Protein AF-A0AAD6TV50-F1 (afdb_monomer_lite)

Secondary structure (DSSP, 8-state):
-------GGG--STGGGGGSS-TTTTEEEEE-TTS-EEEEE-HHHHHHHHHHHHHHHHHTS------HHHHHHHHHHHHHHHHS---PPPPTT-SS---S--------HHHHHHHHHHHHHHHTT-

InterPro domains:
  IPR021765 Mycotoxin biosynthesis protein UstYa-like [PF11807] (37-90)
  IPR021765 Mycotoxin biosynthesis protein UstYa-like [PTHR33365] (15-122)

Foldseek 3Di:
DPDDPPDCCPDDDPVNLVVVAAPLQQWFWDADPVRDIDIDGDLSRLLSVLVSVLCCVVPPVVDPDCDPSNVVSVVSNVVVCVVPDDPDDQDPPDPDSDDDDDPDDPDCVVVSVVRNVRVVVVVVVD

Sequence (126 aa):
MHIIPASSRYELGAESWHNLLPEGGHIVHASGADGVVQTYTVALFHQLRCLEILHDAYVDEGSHLTSPLAAHCMNYLRQTILCQMDMRTEVQGSIFTYNGFDQLCYDWEVIYDAAQKNFDD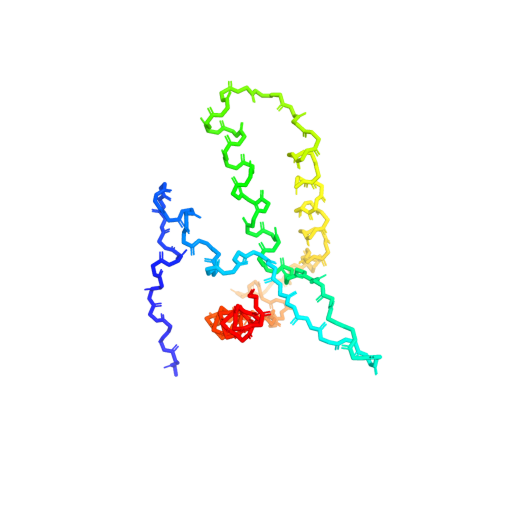YSKFR

pLDDT: mean 81.19, std 14.18, range [43.44, 96.62]

Radius of gyration: 18.5 Å; chains: 1; bounding box: 38×46×50 Å

Structure (mmCIF, N/CA/C/O backbone):
data_AF-A0AAD6TV50-F1
#
_entry.id   AF-A0AAD6TV50-F1
#
loop_
_atom_site.group_PDB
_atom_site.id
_atom_site.type_symbol
_atom_site.label_atom_id
_atom_site.label_alt_id
_atom_site.label_comp_id
_atom_site.label_asym_id
_atom_site.label_entity_id
_atom_site.label_seq_id
_atom_site.pdbx_PDB_ins_code
_atom_site.Cartn_x
_atom_site.Cartn_y
_atom_site.Cartn_z
_atom_site.occupancy
_atom_site.B_iso_or_equiv
_atom_site.auth_seq_id
_atom_site.auth_comp_id
_atom_site.auth_asym_id
_atom_site.auth_atom_id
_atom_site.pdbx_PDB_model_num
ATOM 1 N N . MET A 1 1 ? -11.097 -22.102 -13.392 1.00 43.44 1 MET A N 1
ATOM 2 C CA . MET A 1 1 ? -10.654 -20.781 -13.873 1.00 43.44 1 MET A CA 1
ATOM 3 C C . MET A 1 1 ? -11.550 -19.752 -13.214 1.00 43.44 1 MET A C 1
ATOM 5 O O . MET A 1 1 ? -12.707 -19.647 -13.595 1.00 43.44 1 MET A O 1
ATOM 9 N N . HIS A 1 2 ? -11.070 -19.123 -12.142 1.00 50.16 2 HIS A N 1
ATOM 10 C CA . HIS A 1 2 ? -11.757 -17.987 -11.535 1.00 50.16 2 HIS A CA 1
ATOM 11 C C . HIS A 1 2 ? -11.356 -16.767 -12.363 1.00 50.16 2 HIS A C 1
ATOM 13 O O . HIS A 1 2 ? -10.169 -16.460 -12.453 1.00 50.16 2 HIS A O 1
ATOM 19 N N . ILE A 1 3 ? -12.307 -16.180 -13.085 1.00 57.06 3 ILE A N 1
ATOM 20 C CA . ILE A 1 3 ? -12.050 -14.972 -13.866 1.00 57.06 3 ILE A CA 1
ATOM 21 C C . ILE A 1 3 ? -12.110 -13.823 -12.871 1.00 57.06 3 ILE A C 1
ATOM 23 O O . ILE A 1 3 ? -13.183 -13.541 -12.348 1.00 57.06 3 ILE A O 1
ATOM 27 N N . ILE A 1 4 ? -10.965 -13.201 -12.608 1.00 57.22 4 ILE A N 1
ATOM 28 C CA . ILE A 1 4 ? -10.913 -11.949 -11.860 1.00 57.22 4 ILE A CA 1
ATOM 29 C C . ILE A 1 4 ? -11.292 -10.865 -12.871 1.00 57.22 4 ILE A C 1
ATOM 31 O O . ILE A 1 4 ? -10.558 -10.678 -13.848 1.00 57.22 4 ILE A O 1
ATOM 35 N N . PRO A 1 5 ? -12.473 -10.236 -12.744 1.00 60.44 5 PRO A N 1
ATOM 36 C CA . PRO A 1 5 ? -12.860 -9.167 -13.649 1.00 60.44 5 PRO A CA 1
ATOM 37 C C . PRO A 1 5 ? -11.843 -8.027 -13.545 1.00 60.44 5 PRO A C 1
ATOM 39 O O . PRO A 1 5 ? -11.219 -7.838 -12.502 1.00 60.44 5 PRO A O 1
ATOM 42 N N . ALA A 1 6 ? -11.664 -7.271 -14.630 1.00 60.00 6 ALA A N 1
ATOM 43 C CA . ALA A 1 6 ? -10.839 -6.072 -14.585 1.00 60.00 6 ALA A CA 1
ATOM 44 C C . ALA A 1 6 ? -11.395 -5.138 -13.498 1.00 60.00 6 ALA A C 1
ATOM 46 O O . ALA A 1 6 ? -12.516 -4.643 -13.616 1.00 60.00 6 ALA A O 1
ATOM 47 N N . SER A 1 7 ? -10.641 -4.971 -12.412 1.00 63.59 7 SER A N 1
ATOM 48 C CA . SER A 1 7 ? -10.985 -4.040 -11.342 1.00 63.59 7 SER A CA 1
ATOM 49 C C . SER A 1 7 ? -10.708 -2.625 -11.834 1.00 63.59 7 SER A C 1
ATOM 51 O O . SER A 1 7 ? -9.650 -2.374 -12.418 1.00 63.59 7 SER A O 1
ATOM 53 N N . SER A 1 8 ? -11.615 -1.688 -11.556 1.00 64.44 8 SER A N 1
ATOM 54 C CA . SER A 1 8 ? -11.387 -0.258 -11.815 1.00 64.44 8 SER A CA 1
ATOM 55 C C . SER A 1 8 ? -10.151 0.275 -11.076 1.00 64.44 8 SER A C 1
ATOM 57 O O . SER A 1 8 ? -9.585 1.293 -11.466 1.00 64.44 8 SER A O 1
ATOM 59 N N . ARG A 1 9 ? -9.680 -0.439 -10.041 1.00 66.62 9 ARG A N 1
ATOM 60 C CA . ARG A 1 9 ? -8.435 -0.149 -9.312 1.00 66.62 9 ARG A CA 1
ATOM 61 C C . ARG A 1 9 ? -7.172 -0.345 -10.150 1.00 66.62 9 ARG A C 1
ATOM 63 O O . ARG A 1 9 ? -6.158 0.278 -9.860 1.00 66.62 9 ARG A O 1
ATOM 70 N N . TYR A 1 10 ? -7.221 -1.215 -11.160 1.00 62.53 10 TYR A N 1
ATOM 71 C CA . TYR A 1 10 ? -6.079 -1.538 -12.026 1.00 62.53 10 TYR A CA 1
ATOM 72 C C . TYR A 1 10 ? -6.213 -0.948 -13.433 1.00 62.53 10 TYR A C 1
ATOM 74 O O . TYR A 1 10 ? -5.396 -1.248 -14.305 1.00 62.53 10 TYR A O 1
ATOM 82 N N . GLU A 1 11 ? -7.229 -0.115 -13.676 1.00 65.00 11 GLU A N 1
ATOM 83 C CA . GLU A 1 11 ? -7.271 0.692 -14.891 1.00 65.00 11 GLU A CA 1
ATOM 84 C C . GLU A 1 11 ? -6.082 1.664 -14.898 1.00 65.00 11 GLU A C 1
ATOM 86 O O . GLU A 1 11 ? -5.699 2.216 -13.870 1.00 65.00 11 GLU A O 1
ATOM 91 N N . LEU A 1 12 ? -5.443 1.850 -16.052 1.00 56.84 12 LEU A N 1
ATOM 92 C CA . LEU A 1 12 ? -4.275 2.724 -16.188 1.00 56.84 12 LEU A CA 1
ATOM 93 C C . LEU A 1 12 ? -4.736 4.151 -16.530 1.00 56.84 12 LEU A C 1
ATOM 95 O O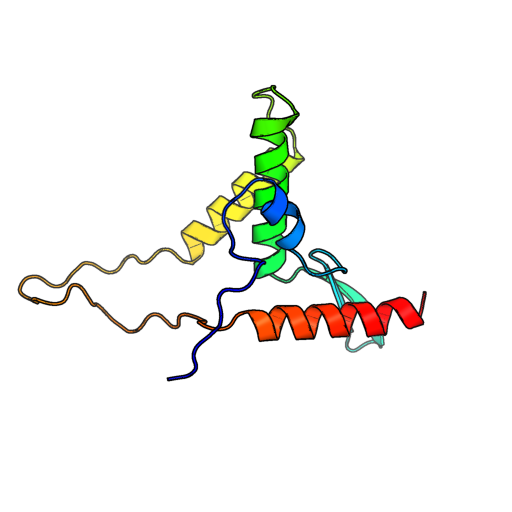 . LEU A 1 12 ? -5.363 4.347 -17.570 1.00 56.84 12 LEU A O 1
ATOM 99 N N . GLY A 1 13 ? -4.408 5.155 -15.705 1.00 65.12 13 GLY A N 1
ATOM 100 C CA . GLY A 1 13 ? -4.734 6.563 -15.976 1.00 65.12 13 GLY A CA 1
ATOM 101 C C . GLY A 1 13 ? -4.562 7.496 -14.770 1.00 65.12 13 GLY A C 1
ATOM 102 O O . GLY A 1 13 ? -4.344 7.047 -13.655 1.00 65.12 13 GLY A O 1
ATOM 103 N N . ALA A 1 14 ? -4.659 8.813 -14.983 1.00 59.31 14 ALA A N 1
ATOM 104 C CA . ALA A 1 14 ? -4.522 9.805 -13.906 1.00 59.31 14 ALA A CA 1
ATOM 105 C C . ALA A 1 14 ? -5.622 9.668 -12.828 1.00 59.31 14 ALA A C 1
ATOM 107 O O . ALA A 1 14 ? -5.337 9.740 -11.639 1.00 59.31 14 ALA A O 1
ATOM 108 N N . GLU A 1 15 ? -6.870 9.404 -13.233 1.00 65.88 15 GLU A N 1
ATOM 109 C CA . GLU A 1 15 ? -7.988 9.213 -12.293 1.00 65.88 15 GLU A CA 1
ATOM 110 C C . GLU A 1 15 ? -7.877 7.923 -11.471 1.00 65.88 15 GLU A C 1
ATOM 112 O O . GLU A 1 15 ? -8.419 7.851 -10.369 1.00 65.88 15 GLU A O 1
ATOM 117 N N . SER A 1 16 ? -7.165 6.905 -11.968 1.00 69.75 16 SER A N 1
ATOM 118 C CA . SER A 1 16 ? -7.067 5.622 -11.271 1.00 69.75 16 SER A CA 1
ATOM 119 C C . SER A 1 16 ? -6.081 5.632 -10.104 1.00 69.75 16 SER A C 1
ATOM 121 O O . SER A 1 16 ? -6.212 4.791 -9.214 1.00 69.75 16 SER A O 1
ATOM 123 N N . TRP A 1 17 ? -5.181 6.623 -10.020 1.00 74.06 17 TRP A N 1
ATOM 124 C CA . TRP A 1 17 ? -4.310 6.816 -8.852 1.00 74.06 17 TRP A CA 1
ATOM 125 C C . TRP A 1 17 ? -5.112 7.013 -7.560 1.00 74.06 17 TRP A C 1
ATOM 127 O O . TRP A 1 17 ? -4.742 6.465 -6.523 1.00 74.06 17 TRP A O 1
ATOM 137 N N . HIS A 1 18 ? -6.272 7.674 -7.637 1.00 71.44 18 HIS A N 1
ATOM 138 C CA . HIS A 1 18 ? -7.168 7.855 -6.491 1.00 71.44 18 HIS A CA 1
ATOM 139 C C . HIS A 1 18 ? -7.862 6.559 -6.035 1.00 71.44 18 HIS A C 1
ATOM 141 O O . HIS A 1 18 ? -8.362 6.493 -4.915 1.00 71.44 18 HIS A O 1
ATOM 147 N N . ASN A 1 19 ? -7.887 5.515 -6.871 1.00 80.19 19 ASN A N 1
ATOM 148 C CA . ASN A 1 19 ? -8.557 4.244 -6.575 1.00 80.19 19 ASN A CA 1
ATOM 149 C C . ASN A 1 19 ? -7.603 3.163 -6.032 1.00 80.19 19 ASN A C 1
ATOM 151 O O . ASN A 1 19 ? -8.035 2.035 -5.763 1.00 80.19 19 ASN A O 1
ATOM 155 N N . LEU A 1 20 ? -6.315 3.491 -5.864 1.00 84.12 20 LEU A N 1
ATOM 156 C CA . LEU A 1 20 ? -5.283 2.542 -5.437 1.00 84.12 20 LEU A CA 1
ATOM 157 C C . LEU A 1 20 ? -5.469 2.048 -4.002 1.00 84.12 20 LEU A C 1
ATOM 159 O O . LEU A 1 20 ? -5.043 0.938 -3.674 1.00 84.12 20 LEU A O 1
ATOM 163 N N . LEU A 1 21 ? -6.092 2.852 -3.145 1.00 90.25 21 LEU A N 1
ATOM 164 C CA . LEU A 1 21 ? -6.266 2.556 -1.728 1.00 90.25 21 LEU A CA 1
ATOM 165 C C . LEU A 1 21 ? -7.747 2.312 -1.390 1.00 90.25 21 LEU A C 1
ATOM 167 O O . LEU A 1 21 ? -8.635 2.820 -2.079 1.00 90.25 21 LEU A O 1
ATOM 171 N N . PRO A 1 22 ? -8.042 1.517 -0.345 1.00 91.88 22 PRO A N 1
ATOM 172 C CA . PRO A 1 22 ? -9.376 1.487 0.248 1.00 91.88 22 PRO A CA 1
ATOM 173 C C . PRO A 1 22 ? -9.705 2.842 0.898 1.00 91.88 22 PRO A C 1
ATOM 175 O O . PRO A 1 22 ? -8.834 3.695 1.065 1.00 91.88 22 PRO A O 1
ATOM 178 N N . GLU A 1 23 ? -10.957 3.034 1.315 1.00 90.88 23 GLU A N 1
ATOM 179 C CA . GLU A 1 23 ? -11.421 4.300 1.903 1.00 90.88 23 GLU A CA 1
ATOM 180 C C . GLU A 1 23 ? -10.647 4.680 3.178 1.00 90.88 23 GLU A C 1
ATOM 182 O O . GLU A 1 23 ? -10.310 5.843 3.395 1.00 90.88 23 GLU A O 1
ATOM 187 N N . GLY A 1 24 ? -10.263 3.678 3.978 1.00 90.75 24 GLY A N 1
ATOM 188 C CA . GLY A 1 24 ? -9.378 3.845 5.136 1.00 90.75 24 GLY A CA 1
ATOM 189 C C . GLY A 1 24 ? -7.917 4.174 4.794 1.00 90.75 24 GLY A C 1
ATOM 190 O O . GLY A 1 24 ? -7.085 4.304 5.692 1.00 90.75 24 GLY A O 1
ATOM 191 N N . GLY A 1 25 ? -7.573 4.310 3.513 1.00 93.06 25 GLY A N 1
ATOM 192 C CA . GLY A 1 25 ? -6.225 4.584 3.041 1.00 93.06 25 GLY A CA 1
ATOM 193 C C . GLY A 1 25 ? -5.295 3.383 3.207 1.00 93.06 25 GLY A C 1
ATOM 194 O O . GLY A 1 25 ? -5.635 2.248 2.898 1.00 93.06 25 GLY A O 1
ATOM 195 N N . HIS A 1 26 ? -4.079 3.627 3.686 1.00 94.62 26 HIS A N 1
ATOM 196 C CA . HIS A 1 26 ? -3.050 2.591 3.828 1.00 94.62 26 HIS A CA 1
ATOM 197 C C . HIS A 1 26 ? -2.937 2.024 5.246 1.00 94.62 26 HIS A C 1
ATOM 199 O O . HIS A 1 26 ? -2.015 1.253 5.527 1.00 94.62 26 HIS A O 1
ATOM 205 N N . ILE A 1 27 ? -3.836 2.410 6.148 1.00 95.50 27 ILE A N 1
ATOM 206 C CA . ILE A 1 27 ? -3.771 2.050 7.562 1.00 95.50 27 ILE A CA 1
ATOM 207 C C . ILE A 1 27 ? -4.829 1.015 7.927 1.00 95.50 27 ILE A C 1
ATOM 209 O O . ILE A 1 27 ? -5.905 0.959 7.341 1.00 95.50 27 ILE A O 1
ATOM 213 N N . VAL A 1 28 ? -4.504 0.200 8.922 1.00 96.19 28 VAL A N 1
ATOM 214 C CA . VAL A 1 28 ? -5.423 -0.738 9.566 1.00 96.19 28 VAL A CA 1
ATOM 215 C C . VAL A 1 28 ? -5.232 -0.6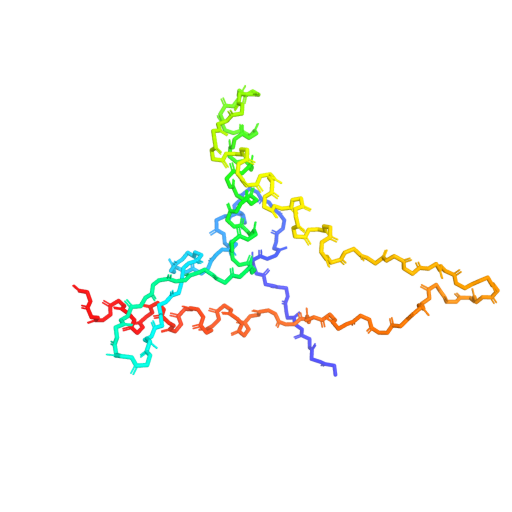72 11.075 1.00 96.19 28 VAL A C 1
ATOM 217 O O . VAL A 1 28 ? -4.145 -0.361 11.567 1.00 96.19 28 VAL A O 1
ATOM 220 N N . HIS A 1 29 ? -6.281 -0.986 11.818 1.00 95.50 29 HIS A N 1
ATOM 221 C CA . HIS A 1 29 ? -6.295 -0.969 13.272 1.00 95.50 29 HIS A CA 1
ATOM 222 C C . HIS A 1 29 ? -6.439 -2.387 13.815 1.00 95.50 29 HIS A C 1
ATOM 224 O O . HIS A 1 29 ? -7.352 -3.116 13.432 1.00 95.50 29 HIS A O 1
ATOM 230 N N . ALA A 1 30 ? -5.553 -2.789 14.721 1.00 93.06 30 ALA A N 1
ATOM 231 C CA . ALA A 1 30 ? -5.629 -4.094 15.366 1.00 93.06 30 ALA A CA 1
ATOM 232 C C . ALA A 1 30 ? -5.408 -3.968 16.872 1.00 93.06 30 ALA A C 1
ATOM 234 O O . ALA A 1 30 ? -4.577 -3.180 17.326 1.00 93.06 30 ALA A O 1
ATOM 235 N N . SER A 1 31 ? -6.159 -4.747 17.647 1.00 92.00 31 SER A N 1
ATOM 236 C CA . SER A 1 31 ? -6.008 -4.805 19.099 1.00 92.00 31 SER A CA 1
ATOM 237 C C . SER A 1 31 ? -4.837 -5.706 19.479 1.00 92.00 31 SER A C 1
ATOM 239 O O . SER A 1 31 ? -4.773 -6.862 19.057 1.00 92.00 31 SER A O 1
ATOM 241 N N . GLY A 1 32 ? -3.927 -5.182 20.298 1.00 86.75 32 GLY A N 1
ATOM 242 C CA . GLY A 1 32 ? -2.877 -5.961 20.941 1.00 86.75 32 GLY A CA 1
ATOM 243 C C . GLY A 1 32 ? -3.432 -6.949 21.970 1.00 86.75 32 GLY A C 1
ATOM 244 O O . GLY A 1 32 ? -4.612 -6.920 22.327 1.00 86.75 32 GLY A O 1
ATOM 245 N N . ALA A 1 33 ? -2.564 -7.825 22.483 1.00 88.12 33 ALA A N 1
ATOM 246 C CA . ALA A 1 33 ? -2.927 -8.796 23.524 1.00 88.12 33 ALA A CA 1
ATOM 247 C C . ALA A 1 33 ? -3.383 -8.133 24.842 1.00 88.12 33 ALA A C 1
ATOM 249 O O . ALA A 1 33 ? -4.079 -8.748 25.645 1.00 88.12 33 ALA A O 1
ATOM 250 N N . ASP A 1 34 ? -2.998 -6.878 25.049 1.00 92.00 34 ASP A N 1
ATOM 251 C CA . ASP A 1 34 ? -3.400 -5.997 26.145 1.00 92.00 34 ASP A CA 1
ATOM 252 C C . ASP A 1 34 ? -4.747 -5.288 25.902 1.00 92.00 34 ASP A C 1
ATOM 254 O O . ASP A 1 34 ? -5.213 -4.533 26.755 1.00 92.00 34 ASP A O 1
ATOM 258 N N . GLY A 1 35 ? -5.384 -5.521 24.750 1.00 88.56 35 GLY A N 1
ATOM 259 C CA . GLY A 1 35 ? -6.624 -4.867 24.337 1.00 88.56 35 GLY A CA 1
ATOM 260 C C . GLY A 1 35 ? -6.430 -3.456 23.776 1.00 88.56 35 GLY A C 1
ATOM 261 O O . GLY A 1 35 ? -7.414 -2.827 23.385 1.00 88.56 35 GLY A O 1
ATOM 262 N N . VAL A 1 36 ? -5.194 -2.953 23.696 1.00 91.50 36 VAL A N 1
ATOM 263 C CA . VAL A 1 36 ? -4.905 -1.617 23.165 1.00 91.50 36 VAL A CA 1
ATOM 264 C C . VAL A 1 36 ? -4.949 -1.659 21.642 1.00 91.50 36 VAL A C 1
ATOM 266 O O . VAL A 1 36 ? -4.247 -2.446 21.008 1.00 91.50 36 VAL A O 1
ATOM 269 N N . VAL A 1 37 ? -5.767 -0.794 21.042 1.00 92.69 37 VAL A N 1
ATOM 270 C CA . VAL A 1 37 ? -5.836 -0.654 19.584 1.00 92.69 37 VAL A CA 1
ATOM 271 C C . VAL A 1 37 ? -4.598 0.085 19.085 1.00 92.69 37 VAL A C 1
ATOM 273 O O . VAL A 1 37 ? -4.314 1.201 19.519 1.00 92.69 37 VAL A O 1
ATOM 276 N N . GLN A 1 38 ? -3.878 -0.533 18.155 1.00 93.44 38 GLN A N 1
ATOM 277 C CA . GLN A 1 38 ? -2.703 0.030 17.501 1.00 93.44 38 GLN A CA 1
ATOM 278 C C . GLN A 1 38 ? -2.948 0.194 16.002 1.00 93.44 38 GLN A C 1
ATOM 280 O O . GLN A 1 38 ? -3.711 -0.556 15.389 1.00 93.44 38 GLN A O 1
ATOM 285 N N . THR A 1 39 ? -2.286 1.192 15.421 1.00 95.31 39 THR A N 1
ATOM 286 C CA . THR A 1 39 ? -2.335 1.474 13.986 1.00 95.31 39 THR A CA 1
ATOM 287 C C . THR A 1 39 ? -1.154 0.815 13.293 1.00 95.31 39 THR A C 1
ATOM 289 O O . THR A 1 39 ? -0.005 0.979 13.701 1.00 95.31 39 THR A O 1
ATOM 292 N N . TYR A 1 40 ? -1.448 0.118 12.208 1.00 95.56 40 TYR A N 1
ATOM 293 C CA . TYR A 1 40 ? -0.482 -0.542 11.346 1.00 95.56 40 TYR A CA 1
ATOM 294 C C . TYR A 1 40 ? -0.716 -0.126 9.898 1.00 95.56 40 TYR A C 1
ATOM 296 O O . TYR A 1 40 ? -1.732 0.478 9.564 1.00 95.56 40 TYR A O 1
ATOM 304 N N . THR A 1 41 ? 0.218 -0.487 9.025 1.00 94.75 41 THR A N 1
ATOM 305 C CA . THR A 1 41 ? 0.030 -0.403 7.579 1.00 94.75 41 THR A CA 1
ATOM 306 C C . THR A 1 41 ? 0.236 -1.778 6.965 1.00 94.75 41 THR A C 1
ATOM 308 O O . THR A 1 41 ? 1.149 -2.513 7.352 1.00 94.75 41 THR A O 1
ATOM 311 N N . VAL A 1 42 ? -0.627 -2.147 6.022 1.00 93.69 42 VAL A N 1
ATOM 312 C CA . VAL A 1 42 ? -0.431 -3.362 5.226 1.00 93.69 42 VAL A CA 1
ATOM 313 C C . VAL A 1 42 ? 0.639 -3.058 4.186 1.00 93.69 42 VAL A C 1
ATOM 315 O O . VAL A 1 42 ? 0.557 -2.038 3.505 1.00 93.69 42 VAL A O 1
ATOM 318 N N . ALA A 1 43 ? 1.626 -3.946 4.033 1.00 92.88 43 ALA A N 1
ATOM 319 C CA . ALA A 1 43 ? 2.751 -3.729 3.121 1.00 92.88 43 ALA A CA 1
ATOM 320 C C . ALA A 1 43 ? 2.300 -3.358 1.695 1.00 92.88 43 ALA A C 1
ATOM 322 O O . ALA A 1 43 ? 2.828 -2.407 1.128 1.00 92.88 43 ALA A O 1
ATOM 323 N N . LEU A 1 44 ? 1.272 -4.041 1.170 1.00 91.50 44 LEU A N 1
ATOM 324 C CA . LEU A 1 44 ? 0.638 -3.718 -0.113 1.00 91.50 44 LEU A CA 1
ATOM 325 C C . LEU A 1 44 ? 0.223 -2.241 -0.192 1.00 91.50 44 LEU A C 1
ATOM 327 O O . LEU A 1 44 ? 0.658 -1.515 -1.081 1.00 91.50 44 LEU A O 1
ATOM 331 N N . PHE A 1 45 ? -0.588 -1.771 0.756 1.00 94.19 45 PHE A N 1
ATOM 332 C CA . PHE A 1 45 ? -1.098 -0.402 0.721 1.00 94.19 45 PHE A CA 1
ATOM 333 C C . PHE A 1 45 ? -0.017 0.639 1.001 1.00 94.19 45 PHE A C 1
ATOM 335 O O . PHE A 1 45 ? -0.071 1.732 0.446 1.00 94.19 45 PHE A O 1
ATOM 342 N N . HIS A 1 46 ? 0.992 0.315 1.814 1.00 95.31 46 HIS A N 1
ATOM 343 C CA . HIS A 1 46 ? 2.121 1.218 2.021 1.00 95.31 46 HIS A CA 1
ATOM 344 C C . HIS A 1 46 ? 2.916 1.425 0.725 1.00 95.31 46 HIS A C 1
ATOM 346 O O . HIS A 1 46 ? 3.273 2.557 0.397 1.00 95.31 46 HIS A O 1
ATOM 352 N N . GLN A 1 47 ? 3.154 0.352 -0.038 1.00 94.19 47 GLN A N 1
ATOM 353 C CA . GLN A 1 47 ? 3.812 0.430 -1.345 1.00 94.19 47 GLN A CA 1
ATOM 354 C C . GLN A 1 47 ? 3.001 1.302 -2.310 1.00 94.19 47 GLN A C 1
ATOM 356 O O . GLN A 1 47 ? 3.563 2.208 -2.920 1.00 94.19 47 GLN A O 1
ATOM 361 N N . LEU A 1 48 ? 1.682 1.095 -2.386 1.00 93.06 48 LEU A N 1
ATOM 362 C CA . LEU A 1 48 ? 0.792 1.891 -3.239 1.00 93.06 48 LEU A CA 1
ATOM 363 C C . LEU A 1 48 ? 0.741 3.366 -2.823 1.00 93.06 48 LEU A C 1
ATOM 365 O O . LEU A 1 48 ? 0.874 4.242 -3.673 1.00 93.06 48 LEU A O 1
ATOM 369 N N . ARG A 1 49 ? 0.654 3.660 -1.520 1.00 93.94 49 ARG A N 1
ATOM 370 C CA . ARG A 1 49 ? 0.702 5.039 -1.013 1.00 93.94 49 ARG A CA 1
ATOM 371 C C . ARG A 1 49 ? 2.037 5.717 -1.324 1.00 93.94 49 ARG A C 1
ATOM 373 O O . ARG A 1 49 ? 2.066 6.897 -1.653 1.00 93.94 49 ARG A O 1
ATOM 380 N N . CYS A 1 50 ? 3.146 4.986 -1.223 1.00 94.06 50 CYS A N 1
ATOM 381 C CA . CYS A 1 50 ? 4.459 5.501 -1.606 1.00 94.06 50 CYS A CA 1
ATOM 382 C C . CYS A 1 50 ? 4.536 5.813 -3.106 1.00 94.06 50 CYS A C 1
ATOM 384 O O . CYS A 1 50 ? 5.165 6.800 -3.473 1.00 94.06 50 CYS A O 1
ATOM 386 N N . LEU A 1 51 ? 3.912 4.997 -3.961 1.00 91.69 51 LEU A N 1
ATOM 387 C CA . LEU A 1 51 ? 3.851 5.255 -5.402 1.00 91.69 51 LEU A CA 1
ATOM 388 C C . LEU A 1 51 ? 3.033 6.510 -5.727 1.00 91.69 51 LEU A C 1
ATOM 390 O O . LEU A 1 51 ? 3.495 7.320 -6.520 1.00 91.69 51 LEU A O 1
ATOM 394 N N . GLU A 1 52 ? 1.881 6.697 -5.083 1.00 88.75 52 GLU A N 1
ATOM 395 C CA . GLU A 1 52 ? 1.053 7.907 -5.213 1.00 88.75 52 GLU A CA 1
ATOM 396 C C . GLU A 1 52 ? 1.828 9.169 -4.792 1.00 88.75 52 GLU A C 1
ATOM 398 O O . GLU A 1 52 ? 1.949 10.107 -5.569 1.00 88.75 52 GLU A O 1
ATOM 403 N N . ILE A 1 53 ? 2.479 9.156 -3.621 1.00 89.62 53 ILE A N 1
ATOM 404 C CA . ILE A 1 53 ? 3.303 10.289 -3.151 1.00 89.62 53 ILE A CA 1
ATOM 405 C C . ILE A 1 53 ? 4.406 10.649 -4.156 1.00 89.62 53 ILE A C 1
ATOM 407 O O . ILE A 1 53 ? 4.723 11.821 -4.352 1.00 89.62 53 ILE A O 1
ATOM 411 N N . LEU A 1 54 ? 5.039 9.643 -4.763 1.00 89.00 54 LEU A N 1
ATOM 412 C CA . LEU A 1 54 ? 6.086 9.875 -5.754 1.00 89.00 54 LEU A CA 1
ATOM 413 C C . LEU A 1 54 ? 5.514 10.399 -7.064 1.00 89.00 54 LEU A C 1
ATOM 415 O O . LEU A 1 54 ? 6.119 11.287 -7.658 1.00 89.00 54 LEU A O 1
ATOM 419 N N . HIS A 1 55 ? 4.372 9.871 -7.503 1.00 87.38 55 HIS A N 1
ATOM 420 C CA . HIS A 1 55 ? 3.653 10.392 -8.657 1.00 87.38 55 HIS A CA 1
ATOM 421 C C . HIS A 1 55 ? 3.388 11.892 -8.485 1.00 87.38 55 HIS A C 1
ATOM 423 O O . HIS A 1 55 ? 3.811 12.671 -9.336 1.00 87.38 55 HIS A O 1
ATOM 429 N N . ASP A 1 56 ? 2.819 12.304 -7.354 1.00 84.81 56 ASP A N 1
ATOM 430 C CA . ASP A 1 56 ? 2.506 13.710 -7.072 1.00 84.81 56 ASP A CA 1
ATOM 431 C C . ASP A 1 56 ? 3.778 14.574 -7.027 1.00 84.81 56 ASP A C 1
ATOM 433 O O . ASP A 1 56 ? 3.835 15.653 -7.621 1.00 84.81 56 ASP A O 1
ATOM 437 N N . ALA A 1 57 ? 4.851 14.067 -6.409 1.00 84.19 57 ALA A N 1
ATOM 438 C CA . ALA A 1 57 ? 6.143 14.755 -6.371 1.00 84.19 57 ALA A CA 1
ATOM 439 C C . ALA A 1 57 ? 6.765 14.950 -7.770 1.00 84.19 57 ALA A C 1
ATOM 441 O O . ALA A 1 57 ? 7.451 15.944 -8.009 1.00 84.19 57 ALA A O 1
ATOM 442 N N . TYR A 1 58 ? 6.548 14.017 -8.704 1.00 81.50 58 TYR A N 1
ATOM 443 C CA . TYR A 1 58 ? 7.073 14.115 -10.070 1.00 81.50 58 TYR A CA 1
ATOM 444 C C . TYR A 1 58 ? 6.168 14.908 -11.020 1.00 81.50 58 TYR A C 1
ATOM 446 O O . TYR A 1 58 ? 6.688 15.595 -11.901 1.00 81.50 58 TYR A O 1
ATOM 454 N N . VAL A 1 59 ? 4.846 14.784 -10.884 1.00 80.25 59 VAL A N 1
ATOM 455 C CA . VAL A 1 59 ? 3.857 15.327 -11.828 1.00 80.25 59 VAL A CA 1
ATOM 456 C C . VAL A 1 59 ? 3.349 16.700 -11.391 1.00 80.25 59 VAL A C 1
ATOM 458 O O . VAL A 1 59 ? 3.341 17.619 -12.210 1.00 80.25 59 VAL A O 1
ATOM 461 N N . ASP A 1 60 ? 2.991 16.866 -10.117 1.00 68.50 60 ASP A N 1
ATOM 462 C CA . ASP A 1 60 ? 2.274 18.054 -9.638 1.00 68.50 60 ASP A CA 1
ATOM 463 C C . ASP A 1 60 ? 3.205 19.114 -9.045 1.00 68.50 60 ASP A C 1
ATOM 465 O O . ASP A 1 60 ? 2.988 20.312 -9.238 1.00 68.50 60 ASP A O 1
ATOM 469 N N . GLU A 1 61 ? 4.280 18.712 -8.359 1.00 61.59 61 GLU A N 1
ATOM 470 C CA . GLU A 1 61 ? 5.192 19.681 -7.737 1.00 61.59 61 GLU A CA 1
ATOM 471 C C . GLU A 1 61 ? 6.129 20.359 -8.748 1.00 61.59 61 GLU A C 1
ATOM 473 O O . GLU A 1 61 ? 6.748 21.374 -8.421 1.00 61.59 61 GLU A O 1
ATOM 478 N N . GLY A 1 62 ? 6.262 19.821 -9.972 1.00 58.88 62 GLY A N 1
ATOM 479 C CA . GLY A 1 62 ? 7.116 20.359 -11.046 1.00 58.88 62 GLY A CA 1
ATOM 480 C C . GLY A 1 62 ? 8.593 20.543 -10.662 1.00 58.88 62 GLY A C 1
ATOM 481 O O . GLY A 1 62 ? 9.386 21.097 -11.426 1.00 58.88 62 GLY A O 1
ATOM 482 N N . SER A 1 63 ? 8.971 20.104 -9.464 1.00 56.88 63 SER A N 1
ATOM 483 C CA . SER A 1 63 ? 10.252 20.348 -8.842 1.00 56.88 63 SER A CA 1
ATOM 484 C C . SER A 1 63 ? 10.917 18.998 -8.655 1.00 56.88 63 SER A C 1
ATOM 486 O O . SER A 1 63 ? 10.419 18.118 -7.965 1.00 56.88 63 SER A O 1
ATOM 488 N N . HIS A 1 64 ? 12.092 18.820 -9.246 1.00 60.66 64 HIS A N 1
ATOM 489 C CA . HIS A 1 64 ? 12.960 17.680 -8.951 1.00 60.66 64 HIS A CA 1
ATOM 490 C C . HIS A 1 64 ? 13.538 17.743 -7.516 1.00 60.66 64 HIS A C 1
ATOM 492 O O . HIS A 1 64 ? 14.614 17.203 -7.257 1.00 60.66 64 HIS A O 1
ATOM 498 N N . LEU A 1 65 ? 12.887 18.461 -6.592 1.00 63.16 65 LEU A N 1
ATOM 499 C CA . LEU A 1 65 ? 13.325 18.617 -5.217 1.00 63.16 65 LEU A CA 1
ATOM 500 C C . LEU A 1 65 ? 12.870 17.401 -4.421 1.00 63.16 65 LEU A C 1
ATOM 502 O O . LEU A 1 65 ? 11.685 17.138 -4.243 1.00 63.16 65 LEU A O 1
ATOM 506 N N . THR A 1 66 ? 13.835 16.650 -3.910 1.00 68.62 66 THR A N 1
ATOM 507 C CA . THR A 1 66 ? 13.558 15.491 -3.072 1.00 68.62 66 THR A CA 1
ATOM 508 C C . THR A 1 66 ? 13.070 15.957 -1.701 1.00 68.62 66 THR A C 1
ATOM 510 O O . THR A 1 66 ? 13.867 16.398 -0.869 1.00 68.62 66 THR A O 1
ATOM 513 N N . SER A 1 67 ? 11.767 15.851 -1.434 1.00 86.56 67 SER A N 1
ATOM 514 C CA . SER A 1 67 ? 11.252 16.013 -0.073 1.00 86.56 67 SER A CA 1
ATOM 515 C C . SER A 1 67 ? 11.728 14.848 0.816 1.00 86.56 67 SER A C 1
ATOM 517 O O . SER A 1 67 ? 11.958 13.739 0.313 1.00 86.56 67 SER A O 1
ATOM 519 N N . PRO A 1 68 ? 11.872 15.035 2.145 1.00 90.81 68 PRO A N 1
ATOM 520 C CA . PRO A 1 68 ? 12.205 13.932 3.050 1.00 90.81 68 PRO A CA 1
ATOM 521 C C . PRO A 1 68 ? 11.224 12.756 2.943 1.00 90.81 68 PRO A C 1
ATOM 523 O O . PRO A 1 68 ? 11.624 11.601 3.079 1.00 90.81 68 PRO A O 1
ATOM 526 N N . LEU A 1 69 ? 9.951 13.051 2.654 1.00 91.50 69 LEU A N 1
ATOM 527 C CA . LEU A 1 69 ? 8.917 12.044 2.449 1.00 91.50 69 LEU A CA 1
ATOM 528 C C . LEU A 1 69 ? 9.124 11.279 1.134 1.00 91.50 69 LEU A C 1
ATOM 530 O O . LEU A 1 69 ? 9.145 10.053 1.153 1.00 91.50 69 LEU A O 1
ATOM 534 N N . ALA A 1 70 ? 9.377 11.967 0.018 1.00 90.88 70 ALA A N 1
ATOM 535 C CA . ALA A 1 70 ? 9.687 11.311 -1.254 1.00 90.88 70 ALA A CA 1
ATOM 536 C C . ALA A 1 70 ? 10.947 10.431 -1.145 1.00 90.88 70 ALA A C 1
ATOM 538 O O . ALA A 1 70 ? 10.965 9.296 -1.623 1.00 90.88 70 ALA A O 1
ATOM 539 N N . ALA A 1 71 ? 11.984 10.898 -0.440 1.00 92.00 71 ALA A N 1
ATOM 540 C CA . ALA A 1 71 ? 13.185 10.106 -0.172 1.00 92.00 71 ALA A CA 1
ATOM 541 C C . ALA A 1 71 ? 12.887 8.850 0.672 1.00 92.00 71 ALA A C 1
ATOM 543 O O . ALA A 1 71 ? 13.410 7.769 0.383 1.00 92.00 71 ALA A O 1
ATOM 544 N N . HIS A 1 72 ? 12.026 8.971 1.688 1.00 94.81 72 HIS A N 1
ATOM 545 C CA . HIS A 1 72 ? 11.532 7.836 2.468 1.00 94.81 72 HIS A CA 1
ATOM 546 C C . HIS A 1 72 ? 10.804 6.818 1.576 1.00 94.81 72 HIS A C 1
ATOM 548 O O . HIS A 1 72 ? 11.170 5.640 1.590 1.00 94.81 72 HIS A O 1
ATOM 554 N N . CYS A 1 73 ? 9.846 7.270 0.761 1.00 95.06 73 CYS A N 1
ATOM 555 C CA . CYS A 1 73 ? 9.066 6.425 -0.145 1.00 95.06 73 CYS A CA 1
ATOM 556 C C . CYS A 1 73 ? 9.964 5.697 -1.156 1.00 95.06 73 CYS A C 1
ATOM 558 O O . CYS A 1 73 ? 9.867 4.476 -1.300 1.00 95.06 73 CYS A O 1
ATOM 560 N N . MET A 1 74 ? 10.914 6.405 -1.780 1.00 94.62 74 MET A N 1
ATOM 561 C CA . MET A 1 74 ? 11.897 5.793 -2.683 1.00 94.62 74 MET A CA 1
ATOM 562 C C . MET A 1 74 ? 12.721 4.711 -1.986 1.00 94.62 74 MET A C 1
ATOM 564 O O . MET A 1 74 ? 12.941 3.633 -2.541 1.00 94.62 74 MET A O 1
ATOM 568 N N . ASN A 1 75 ? 13.182 4.967 -0.761 1.00 96.12 75 ASN A N 1
ATOM 569 C CA . ASN A 1 75 ? 13.973 3.988 -0.026 1.00 96.12 75 ASN A CA 1
ATOM 570 C C . ASN A 1 75 ? 13.137 2.779 0.430 1.00 96.12 75 ASN A C 1
ATOM 572 O O . ASN A 1 75 ? 13.664 1.666 0.459 1.00 96.12 75 ASN A O 1
ATOM 576 N N . TYR A 1 76 ? 11.859 2.970 0.762 1.00 96.62 76 TYR A N 1
ATOM 577 C CA . TYR A 1 76 ? 10.942 1.882 1.104 1.00 96.62 76 TYR A CA 1
ATOM 578 C C . TYR A 1 76 ? 10.657 0.972 -0.102 1.00 96.62 76 TYR A C 1
ATOM 580 O O . TYR A 1 76 ? 10.784 -0.252 0.002 1.00 96.62 76 TYR A O 1
ATOM 588 N N . LEU A 1 77 ? 10.366 1.554 -1.271 1.00 95.69 77 LEU A N 1
ATOM 589 C CA . LEU A 1 77 ? 10.159 0.797 -2.510 1.00 95.69 77 LEU A CA 1
ATOM 590 C C . LEU A 1 77 ? 11.431 0.064 -2.943 1.00 95.69 77 LEU A C 1
ATOM 592 O O . LEU A 1 77 ? 11.379 -1.124 -3.254 1.00 95.69 77 LEU A O 1
ATOM 596 N N . ARG A 1 78 ? 12.594 0.728 -2.875 1.00 96.06 78 ARG A N 1
ATOM 597 C CA . ARG A 1 78 ? 13.892 0.094 -3.151 1.00 96.06 78 ARG A CA 1
ATOM 598 C C . ARG A 1 78 ? 14.115 -1.135 -2.268 1.00 96.06 78 ARG A C 1
ATOM 600 O O . ARG A 1 78 ? 14.509 -2.177 -2.777 1.00 96.06 78 ARG A O 1
ATOM 607 N N . GLN A 1 79 ? 13.879 -1.023 -0.959 1.00 95.62 79 GLN A N 1
ATOM 608 C CA . GLN A 1 79 ? 14.026 -2.152 -0.033 1.00 95.62 79 GLN A CA 1
ATOM 609 C C . GLN A 1 79 ? 13.052 -3.285 -0.360 1.00 95.62 79 GLN A C 1
ATOM 611 O O . GLN A 1 79 ? 13.466 -4.436 -0.420 1.00 95.62 79 GLN A O 1
ATOM 616 N N . THR A 1 80 ? 11.790 -2.956 -0.636 1.00 93.81 80 THR A N 1
ATOM 617 C CA . THR A 1 80 ? 10.761 -3.938 -0.998 1.00 93.81 80 THR A CA 1
ATOM 618 C C . THR A 1 80 ? 11.158 -4.743 -2.235 1.00 93.81 80 THR A C 1
ATOM 620 O O . THR A 1 80 ? 11.129 -5.972 -2.200 1.00 93.81 80 THR A O 1
ATOM 623 N N . ILE A 1 81 ? 11.575 -4.059 -3.306 1.00 91.06 81 ILE A N 1
ATOM 624 C CA . ILE A 1 81 ? 11.980 -4.695 -4.567 1.00 91.06 81 ILE A CA 1
ATOM 625 C C . ILE A 1 81 ? 13.188 -5.606 -4.342 1.00 91.06 81 ILE A C 1
ATOM 627 O O . ILE A 1 81 ? 13.192 -6.744 -4.796 1.00 91.06 81 ILE A O 1
ATOM 631 N N . LEU A 1 82 ? 14.194 -5.138 -3.598 1.00 92.31 82 LEU A N 1
ATOM 632 C CA . LEU A 1 82 ? 15.383 -5.939 -3.296 1.00 92.31 82 LEU A CA 1
ATOM 633 C C . LEU A 1 82 ? 15.076 -7.160 -2.416 1.00 92.31 82 LEU A C 1
ATOM 635 O O . LEU A 1 82 ? 15.759 -8.170 -2.526 1.00 92.31 82 LEU A O 1
ATOM 639 N N . CYS A 1 83 ? 14.060 -7.104 -1.552 1.00 89.31 83 CYS A N 1
ATOM 640 C CA . CYS A 1 83 ? 13.647 -8.259 -0.750 1.00 89.31 83 CYS A CA 1
ATOM 641 C C . CYS A 1 83 ? 12.905 -9.330 -1.562 1.00 89.31 83 CYS A C 1
ATOM 643 O O . CYS A 1 83 ? 12.926 -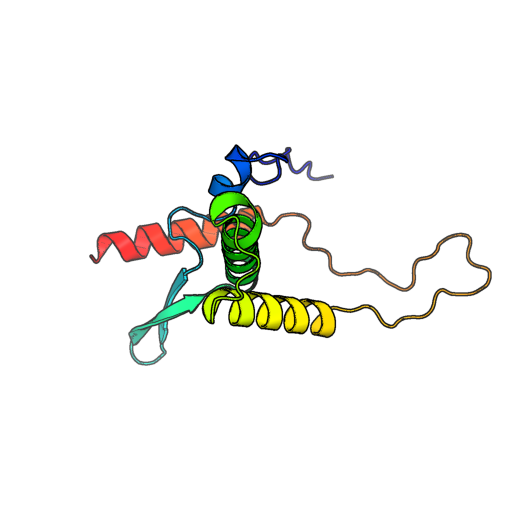10.495 -1.175 1.00 89.31 83 CYS A O 1
ATOM 645 N N . GLN A 1 84 ? 12.236 -8.940 -2.647 1.00 84.62 84 GLN A N 1
ATOM 646 C CA . GLN A 1 84 ? 11.425 -9.819 -3.499 1.00 84.62 84 GLN A CA 1
ATOM 647 C C . GLN A 1 84 ? 12.141 -10.196 -4.806 1.00 84.62 84 GLN A C 1
ATOM 649 O O . GLN A 1 84 ? 11.552 -10.849 -5.660 1.00 84.62 84 GLN A O 1
ATOM 654 N N . MET A 1 85 ? 13.392 -9.763 -4.994 1.00 83.69 85 MET A N 1
ATOM 655 C CA . MET A 1 85 ? 14.114 -9.989 -6.242 1.00 83.69 85 MET A CA 1
ATOM 656 C C . MET A 1 85 ? 14.386 -11.482 -6.462 1.00 83.69 85 MET A C 1
ATOM 658 O O . MET A 1 85 ? 14.963 -12.151 -5.599 1.00 83.69 85 MET A O 1
ATOM 662 N N . ASP A 1 86 ? 14.005 -11.999 -7.631 1.00 79.44 86 ASP A N 1
ATOM 663 C CA . ASP A 1 86 ? 14.392 -13.347 -8.032 1.00 79.44 86 ASP A CA 1
ATOM 664 C C . ASP A 1 86 ? 15.847 -13.342 -8.522 1.00 79.44 86 ASP A C 1
ATOM 666 O O . ASP A 1 86 ? 16.209 -12.657 -9.478 1.00 79.44 86 ASP A O 1
ATOM 670 N N . MET A 1 87 ? 16.691 -14.103 -7.827 1.00 82.12 87 MET A N 1
ATOM 671 C CA . MET A 1 87 ? 18.113 -14.270 -8.136 1.00 82.12 87 MET A CA 1
ATOM 672 C C . MET A 1 87 ? 18.403 -15.599 -8.846 1.00 82.12 87 MET A C 1
ATOM 674 O O . MET A 1 87 ? 19.570 -15.964 -9.019 1.00 82.12 87 MET A O 1
ATOM 678 N N . ARG A 1 88 ? 17.370 -16.369 -9.213 1.00 77.19 88 ARG A N 1
ATOM 679 C CA . ARG A 1 88 ? 17.523 -17.649 -9.910 1.00 77.19 88 ARG A CA 1
ATOM 680 C C . ARG A 1 88 ? 18.020 -17.427 -11.335 1.00 77.19 88 ARG A C 1
ATOM 682 O O . ARG A 1 88 ? 17.564 -16.551 -12.059 1.00 77.19 88 ARG A O 1
ATOM 689 N N . THR A 1 89 ? 18.957 -18.267 -11.756 1.00 75.44 89 THR A N 1
ATOM 690 C CA . THR A 1 89 ? 19.487 -18.272 -13.123 1.00 75.44 89 THR A CA 1
ATOM 691 C C . THR A 1 89 ? 18.646 -19.170 -14.018 1.00 75.44 89 THR A C 1
ATOM 693 O O . THR A 1 89 ? 18.446 -20.334 -13.675 1.00 75.44 89 THR A O 1
ATOM 696 N N . GLU A 1 90 ? 18.212 -18.675 -15.176 1.00 74.50 90 GLU A N 1
ATOM 697 C CA . GLU A 1 90 ? 17.497 -19.455 -16.199 1.00 74.50 90 GLU A CA 1
ATOM 698 C C . GLU A 1 90 ? 18.218 -20.766 -16.563 1.00 74.50 90 GLU A C 1
ATOM 700 O O . GLU A 1 90 ? 19.442 -20.797 -16.726 1.00 74.50 90 GLU A O 1
ATOM 705 N N . VAL A 1 91 ? 17.469 -21.865 -16.697 1.00 72.44 91 VAL A N 1
ATOM 706 C CA . VAL A 1 91 ? 18.043 -23.173 -17.053 1.00 72.44 91 VAL A CA 1
ATOM 707 C C . VAL A 1 91 ? 18.373 -23.216 -18.545 1.00 72.44 91 VAL A C 1
ATOM 709 O O . VAL A 1 91 ? 17.501 -23.083 -19.406 1.00 72.44 91 VAL A O 1
ATOM 712 N N . GLN A 1 92 ? 19.642 -23.470 -18.869 1.00 70.06 92 GLN A N 1
ATOM 713 C CA . GLN A 1 92 ? 20.086 -23.649 -20.250 1.00 70.06 92 GLN A CA 1
ATOM 714 C C . GLN A 1 92 ? 19.451 -24.907 -20.870 1.00 70.06 92 GLN A C 1
ATOM 716 O O . GLN A 1 92 ? 19.630 -26.013 -20.366 1.00 70.06 92 GLN A O 1
ATOM 721 N N . GLY A 1 93 ? 18.745 -24.745 -21.994 1.00 68.88 93 GLY A N 1
ATOM 722 C CA . GLY A 1 93 ? 18.179 -25.856 -22.774 1.00 68.88 93 GLY A CA 1
ATOM 723 C C . GLY A 1 93 ? 16.704 -26.170 -22.508 1.00 68.88 93 GLY A C 1
ATOM 724 O O . GLY A 1 93 ? 16.165 -27.087 -23.125 1.00 68.88 93 GLY A O 1
ATOM 725 N N . SER A 1 94 ? 16.030 -25.410 -21.645 1.00 67.56 94 SER A N 1
ATOM 726 C CA . SER A 1 94 ? 14.573 -25.467 -21.534 1.00 67.56 94 SER A CA 1
ATOM 727 C C . SER A 1 94 ? 13.914 -24.563 -22.584 1.00 67.56 94 SER A C 1
ATOM 729 O O . SER A 1 94 ? 14.327 -23.423 -22.775 1.00 67.56 94 SER A O 1
ATOM 731 N N . ILE A 1 95 ? 12.859 -25.050 -23.247 1.00 64.75 95 ILE A N 1
ATOM 732 C CA . ILE A 1 95 ? 11.931 -24.205 -24.033 1.00 64.75 95 ILE A CA 1
ATOM 733 C C . ILE A 1 95 ? 11.041 -23.328 -23.135 1.00 64.75 95 ILE A C 1
ATOM 735 O O . ILE A 1 95 ? 10.378 -22.419 -23.626 1.00 64.75 95 ILE A O 1
ATOM 739 N N . PHE A 1 96 ? 11.038 -23.596 -21.827 1.00 58.47 96 PHE A N 1
ATOM 740 C CA . PHE A 1 96 ? 10.342 -22.822 -20.806 1.00 58.47 96 PHE A CA 1
ATOM 741 C C . PHE A 1 96 ? 11.366 -22.163 -19.873 1.00 58.47 96 PHE A C 1
ATOM 743 O O . PHE A 1 96 ? 12.114 -22.856 -19.186 1.00 58.47 96 PHE A O 1
ATOM 750 N N . THR A 1 97 ? 11.379 -20.836 -19.812 1.00 57.47 97 THR A N 1
ATOM 751 C CA . THR A 1 97 ? 12.207 -20.015 -18.904 1.00 57.47 97 THR A CA 1
ATOM 752 C C . THR A 1 97 ? 11.670 -20.035 -17.467 1.00 57.47 97 THR A C 1
ATOM 754 O O . THR A 1 97 ? 11.432 -18.992 -16.870 1.00 57.47 97 THR A O 1
ATOM 757 N N . TYR A 1 98 ? 11.291 -21.206 -16.946 1.00 60.03 98 TYR A N 1
ATOM 758 C CA . TYR A 1 98 ? 10.516 -21.284 -15.706 1.00 60.03 98 TYR A CA 1
ATOM 759 C C . TYR A 1 98 ? 11.234 -22.113 -14.643 1.00 60.03 98 TYR A C 1
ATOM 761 O O . TYR A 1 98 ? 11.293 -23.340 -14.721 1.00 60.03 98 TYR A O 1
ATOM 769 N N . ASN A 1 99 ? 11.758 -21.424 -13.628 1.00 56.91 99 ASN A N 1
ATOM 770 C CA . ASN A 1 99 ? 12.566 -21.982 -12.539 1.00 56.91 99 ASN A CA 1
ATOM 771 C C . ASN A 1 99 ? 11.801 -22.188 -11.220 1.00 56.91 99 ASN A C 1
ATOM 773 O O . ASN A 1 99 ? 12.405 -22.277 -10.148 1.00 56.91 99 ASN A O 1
ATOM 777 N N . GLY A 1 100 ? 10.474 -22.278 -11.272 1.00 58.53 100 GLY A N 1
ATOM 778 C CA . GLY A 1 100 ? 9.620 -22.569 -10.121 1.00 58.53 100 GLY A CA 1
ATOM 779 C C . GLY A 1 100 ? 8.339 -21.746 -10.133 1.00 58.53 100 GLY A C 1
ATOM 780 O O . GLY A 1 100 ? 8.274 -20.710 -10.776 1.00 58.53 100 GLY A O 1
ATOM 781 N N . PHE A 1 101 ? 7.312 -22.227 -9.433 1.00 58.59 101 PHE A N 1
ATOM 782 C CA . PHE A 1 101 ? 6.076 -21.473 -9.240 1.00 58.59 101 PHE A CA 1
ATOM 783 C C . PHE A 1 101 ? 6.327 -20.351 -8.236 1.00 58.59 101 PHE A C 1
ATOM 785 O O . PHE A 1 101 ? 6.408 -20.613 -7.033 1.00 58.59 101 PHE A O 1
ATOM 792 N N . ASP A 1 102 ? 6.428 -19.115 -8.714 1.00 62.94 102 ASP A N 1
ATOM 793 C CA . ASP A 1 102 ? 6.228 -17.971 -7.834 1.00 62.94 102 ASP A CA 1
ATOM 794 C C . ASP A 1 102 ? 4.810 -18.051 -7.267 1.00 62.94 102 ASP A C 1
ATOM 796 O O . ASP A 1 102 ? 3.833 -18.295 -7.984 1.00 62.94 102 ASP A O 1
ATOM 800 N N . GLN A 1 103 ? 4.691 -17.895 -5.949 1.00 60.66 103 GLN A N 1
ATOM 801 C CA . GLN A 1 103 ? 3.399 -17.763 -5.284 1.00 60.66 103 GLN A CA 1
ATOM 802 C C . GLN A 1 103 ? 2.856 -16.368 -5.610 1.00 60.66 103 GLN A C 1
ATOM 804 O O . GLN A 1 103 ? 2.990 -15.431 -4.829 1.00 60.66 103 GLN A O 1
ATOM 809 N N . LEU A 1 104 ? 2.292 -16.219 -6.804 1.00 66.75 104 LEU A N 1
ATOM 810 C CA . LEU A 1 104 ? 1.604 -15.004 -7.209 1.00 66.75 104 LEU A CA 1
ATOM 811 C C . LEU A 1 104 ? 0.213 -15.006 -6.575 1.00 66.75 104 LEU A C 1
ATOM 813 O O . LEU A 1 104 ? -0.603 -15.895 -6.831 1.00 66.75 104 LEU A O 1
ATOM 817 N N . CYS A 1 105 ? -0.067 -14.005 -5.743 1.00 69.19 105 CYS A N 1
ATOM 818 C CA . CYS A 1 105 ? -1.441 -13.681 -5.386 1.00 69.19 105 CYS A CA 1
ATOM 819 C C . CYS A 1 105 ? -2.117 -13.112 -6.634 1.00 69.19 105 CYS A C 1
ATOM 821 O O . CYS A 1 105 ? -1.747 -12.041 -7.116 1.00 69.19 105 CYS A O 1
ATOM 823 N N . TYR A 1 106 ? -3.079 -13.855 -7.174 1.00 71.06 106 TYR A N 1
ATOM 824 C CA . TYR A 1 106 ? -3.835 -13.420 -8.346 1.00 71.06 106 TYR A CA 1
ATOM 825 C C . TYR A 1 106 ? -5.001 -12.509 -7.964 1.00 71.06 106 TYR A C 1
ATOM 827 O O . TYR A 1 106 ? -5.328 -11.609 -8.728 1.00 71.06 106 TYR A O 1
ATOM 835 N N . ASP A 1 107 ? -5.593 -12.723 -6.786 1.00 79.81 107 ASP A N 1
ATOM 836 C CA . ASP A 1 107 ? -6.734 -11.963 -6.283 1.00 79.81 107 ASP A CA 1
ATOM 837 C C . ASP A 1 107 ? -6.349 -11.174 -5.031 1.00 79.81 107 ASP A C 1
ATOM 839 O O . ASP A 1 107 ? -6.125 -11.736 -3.956 1.00 79.81 107 ASP A O 1
ATOM 843 N N . TRP A 1 108 ? -6.247 -9.861 -5.199 1.00 83.31 108 TRP A N 1
ATOM 844 C CA . TRP A 1 108 ? -5.939 -8.929 -4.124 1.00 83.31 108 TRP A CA 1
ATOM 845 C C . TRP A 1 108 ? -7.195 -8.290 -3.524 1.00 83.31 108 TRP A C 1
ATOM 847 O O . TRP A 1 108 ? -7.081 -7.696 -2.452 1.00 83.31 108 TRP A O 1
ATOM 857 N N . GLU A 1 109 ? -8.379 -8.439 -4.137 1.00 85.38 109 GLU A N 1
ATOM 858 C CA . GLU A 1 109 ? -9.628 -7.817 -3.658 1.00 85.38 109 GLU A CA 1
ATOM 859 C C . GLU A 1 109 ? -9.978 -8.298 -2.246 1.00 85.38 109 GLU A C 1
ATOM 861 O O . GLU A 1 109 ? -10.404 -7.511 -1.409 1.00 85.38 109 GLU A O 1
ATOM 866 N N . VAL A 1 110 ? -9.638 -9.546 -1.910 1.00 88.25 110 VAL A N 1
ATOM 867 C CA . VAL A 1 110 ? -9.784 -10.091 -0.548 1.00 88.25 110 VAL A CA 1
ATOM 868 C C . VAL A 1 110 ? -9.073 -9.229 0.508 1.00 88.25 110 VAL A C 1
ATOM 870 O O . VAL A 1 110 ? -9.564 -9.079 1.628 1.00 88.25 110 VAL A O 1
ATOM 873 N N . ILE A 1 111 ? -7.915 -8.647 0.174 1.00 90.31 111 ILE A N 1
ATOM 874 C CA . ILE A 1 111 ? -7.179 -7.763 1.090 1.00 90.31 111 ILE A CA 1
ATOM 875 C C . ILE A 1 111 ? -7.862 -6.395 1.184 1.00 90.31 111 ILE A C 1
ATOM 877 O O . ILE A 1 111 ? -7.937 -5.834 2.279 1.00 90.31 111 ILE A O 1
ATOM 881 N N . TYR A 1 112 ? -8.385 -5.871 0.073 1.00 91.56 112 TYR A N 1
ATOM 882 C CA . TYR A 1 112 ? -9.149 -4.621 0.063 1.00 91.56 112 TYR A CA 1
ATOM 883 C C . TYR A 1 112 ? -10.429 -4.739 0.892 1.00 91.56 112 TYR A C 1
ATOM 885 O O . TYR A 1 112 ? -10.672 -3.886 1.742 1.00 91.56 112 TYR A O 1
ATOM 893 N N . ASP A 1 113 ? -11.189 -5.820 0.726 1.00 93.06 113 ASP A N 1
ATOM 894 C CA . ASP A 1 113 ? -12.409 -6.086 1.490 1.00 93.06 113 ASP A CA 1
ATOM 895 C C . ASP A 1 113 ? -12.123 -6.186 2.993 1.00 93.06 113 ASP A C 1
ATOM 897 O O . ASP A 1 113 ? -12.838 -5.614 3.820 1.00 93.06 113 ASP A O 1
ATOM 901 N N . ALA A 1 114 ? -11.040 -6.873 3.367 1.00 94.81 114 ALA A N 1
ATOM 902 C CA . ALA A 1 114 ? -10.619 -6.977 4.761 1.00 94.81 114 ALA A CA 1
ATOM 903 C C . ALA A 1 114 ? -10.221 -5.612 5.349 1.00 94.81 114 ALA A C 1
ATOM 905 O O . ALA A 1 114 ? -10.546 -5.317 6.501 1.00 94.81 114 ALA A O 1
ATOM 906 N N . ALA A 1 115 ? -9.541 -4.773 4.566 1.00 95.44 115 ALA A N 1
ATOM 907 C CA . ALA A 1 115 ? -9.151 -3.427 4.971 1.00 95.44 115 ALA A CA 1
ATOM 908 C C . ALA A 1 115 ? -10.353 -2.483 5.090 1.00 95.44 115 ALA A C 1
ATOM 910 O O . ALA A 1 115 ? -10.446 -1.740 6.066 1.00 95.44 115 ALA A O 1
ATOM 911 N N . GLN A 1 116 ? -11.304 -2.561 4.156 1.00 95.06 116 GLN A N 1
ATOM 912 C CA . GLN A 1 116 ? -12.548 -1.799 4.223 1.00 95.06 116 GLN A CA 1
ATOM 913 C C . GLN A 1 116 ? -13.346 -2.195 5.462 1.00 95.06 116 GLN A C 1
ATOM 915 O O . GLN A 1 116 ? -13.718 -1.340 6.257 1.00 95.06 116 GLN A O 1
ATOM 920 N N . LYS A 1 117 ? -13.511 -3.499 5.705 1.00 96.19 117 LYS A N 1
ATOM 921 C CA . LYS A 1 117 ? -14.168 -3.986 6.919 1.00 96.19 117 LYS A CA 1
ATOM 922 C C . LYS A 1 117 ? -13.477 -3.475 8.185 1.00 96.19 117 LYS A C 1
ATOM 924 O O . LYS A 1 117 ? -14.150 -3.094 9.139 1.00 96.19 117 LYS A O 1
ATOM 929 N N . ASN A 1 118 ? -12.144 -3.479 8.206 1.00 96.19 118 ASN A N 1
ATOM 930 C CA . ASN A 1 118 ? -11.371 -2.960 9.330 1.00 96.19 118 ASN A CA 1
ATOM 931 C C . ASN A 1 118 ? -11.647 -1.469 9.580 1.00 96.19 118 ASN A C 1
ATOM 933 O O . A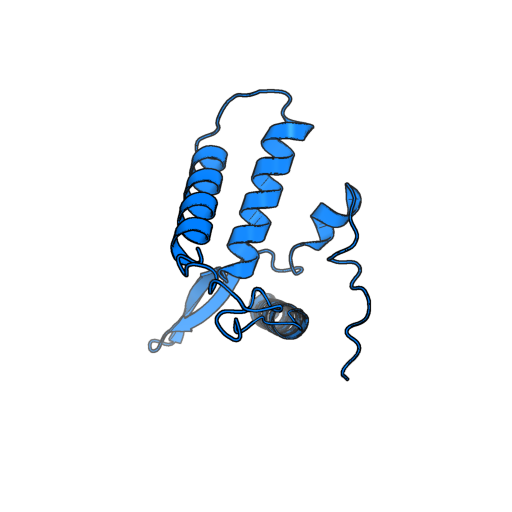SN A 1 118 ? -11.868 -1.070 10.724 1.00 96.19 118 ASN A O 1
ATOM 937 N N . PHE A 1 119 ? -11.686 -0.671 8.514 1.00 95.69 119 PHE A N 1
ATOM 938 C CA . PHE A 1 119 ? -12.018 0.748 8.568 1.00 95.69 119 PHE A CA 1
ATOM 939 C C . PHE A 1 119 ? -13.459 0.991 9.040 1.00 95.69 119 PHE A C 1
ATOM 941 O O . PHE A 1 119 ? -13.677 1.792 9.950 1.00 95.69 119 PHE A O 1
ATOM 948 N N . ASP A 1 120 ? -14.431 0.262 8.491 1.00 96.12 120 ASP A N 1
ATOM 949 C CA . ASP A 1 120 ? -15.848 0.363 8.854 1.00 96.12 120 ASP A CA 1
ATOM 950 C C . ASP A 1 120 ? -16.087 0.000 10.323 1.00 96.12 120 ASP A C 1
ATOM 952 O O . ASP A 1 120 ? -16.929 0.590 10.999 1.00 96.12 120 ASP A O 1
ATOM 956 N N . ASP A 1 121 ? -15.372 -1.001 10.832 1.00 94.06 121 ASP A N 1
ATOM 957 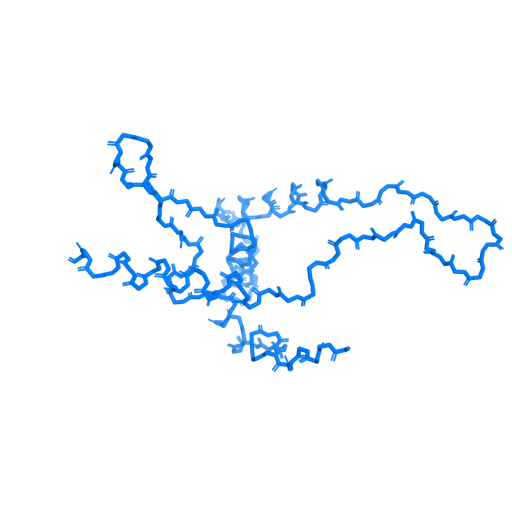C CA . ASP A 1 121 ? -15.483 -1.409 12.227 1.00 94.06 121 ASP A CA 1
ATOM 958 C C . ASP A 1 121 ? -14.826 -0.382 13.155 1.00 94.06 121 ASP A C 1
ATOM 960 O O . ASP A 1 121 ? -15.412 -0.053 14.183 1.00 94.06 121 ASP A O 1
ATOM 964 N N . TYR A 1 122 ? -13.677 0.188 12.780 1.00 91.81 122 TYR A N 1
ATOM 965 C CA . TYR A 1 122 ? -13.016 1.233 13.565 1.00 91.81 122 TYR A CA 1
ATOM 966 C C . TYR A 1 122 ? -13.780 2.568 13.564 1.00 91.81 122 TYR A C 1
ATOM 968 O O . TYR A 1 122 ? -13.879 3.219 14.605 1.00 91.81 122 TYR A O 1
ATOM 976 N N . SER A 1 123 ? -14.362 2.973 12.432 1.00 90.50 123 SER A N 1
ATOM 977 C CA . SER A 1 123 ? -15.069 4.254 12.293 1.00 90.50 123 SER A CA 1
ATOM 978 C C . SER A 1 123 ? -16.308 4.367 13.184 1.00 90.50 123 SER A C 1
ATOM 980 O O . SER A 1 123 ? -16.645 5.465 13.614 1.00 90.50 123 SER A O 1
ATOM 982 N N . LYS A 1 124 ? -16.939 3.243 13.546 1.00 89.88 124 LYS A N 1
ATOM 983 C CA . LYS A 1 124 ? -18.067 3.192 14.495 1.00 89.88 124 LYS A CA 1
ATOM 984 C C . LYS A 1 124 ? -17.684 3.572 15.929 1.00 89.88 124 LYS A C 1
ATOM 986 O O . LYS A 1 124 ? -18.569 3.888 16.719 1.00 89.88 124 LYS A O 1
ATOM 991 N N . PHE A 1 125 ? -16.402 3.487 16.284 1.00 78.50 125 PHE A N 1
ATOM 992 C CA . PHE A 1 125 ? -15.896 3.819 17.621 1.00 78.50 125 PHE A CA 1
ATOM 993 C C . PHE A 1 125 ? -15.352 5.251 17.727 1.00 78.50 125 PHE A C 1
ATOM 995 O O . PHE A 1 125 ? -14.916 5.647 18.810 1.00 78.50 125 PHE A O 1
ATOM 1002 N N . ARG A 1 126 ? -15.344 6.000 16.621 1.00 61.62 126 ARG A N 1
ATOM 1003 C CA . ARG A 1 126 ? -14.899 7.394 16.546 1.00 61.62 126 ARG A CA 1
ATOM 1004 C C . ARG A 1 126 ? -16.066 8.355 16.750 1.00 61.62 126 ARG A C 1
ATOM 1006 O O . ARG A 1 126 ? -15.816 9.410 17.374 1.00 61.62 126 ARG A O 1
#

Organism: NCBI:txid1033014